Protein AF-A0A416E668-F1 (afdb_monomer_lite)

pLDDT: mean 85.15, std 9.74, range [50.28, 95.56]

Foldseek 3Di:
DQDDDDDPWDWDDPPPAIDTNNHHPVQVVCVSVQQDDPNDHDDPSPTDDDDDPDDDDDDDDDDDDPFCWDDDPVDIDRDPVRVCVVVVVVVVVVVVVVDDDD

Sequence (102 aa):
MLKISFTNAEVSDHGYGLEVNGKSLEDIISTALGTKLKGNGGYGSGLPSFNSNSCDVTVIINPHNSICEIETEDNVWHSVAEMEAEKSEQFQKKNAEADPEE

Structure (mmCIF, N/CA/C/O backbone):
data_AF-A0A416E668-F1
#
_entry.id   AF-A0A416E668-F1
#
loop_
_atom_site.group_PDB
_atom_site.id
_atom_site.type_symbol
_atom_site.label_atom_id
_atom_site.label_alt_id
_atom_site.label_comp_id
_atom_site.label_asym_id
_atom_site.label_entity_id
_atom_site.label_seq_id
_atom_site.pdbx_PDB_ins_code
_atom_site.Cartn_x
_atom_site.Cartn_y
_atom_site.Cartn_z
_atom_site.occupancy
_atom_site.B_iso_or_equiv
_atom_site.auth_seq_id
_atom_site.auth_comp_id
_atom_site.auth_asym_id
_atom_site.auth_atom_id
_atom_site.pdbx_PDB_model_num
ATOM 1 N N . MET A 1 1 ? -14.143 -7.223 4.612 1.00 74.62 1 MET A N 1
ATOM 2 C CA . MET A 1 1 ? -12.737 -7.566 4.313 1.00 74.62 1 MET A CA 1
ATOM 3 C C . MET A 1 1 ? -12.135 -6.410 3.538 1.00 74.62 1 MET A C 1
ATOM 5 O O . MET A 1 1 ? -12.636 -6.112 2.461 1.00 74.62 1 MET A O 1
ATOM 9 N N . LEU A 1 2 ? -11.135 -5.729 4.098 1.00 81.69 2 LEU A N 1
ATOM 10 C CA . LEU A 1 2 ? -10.358 -4.726 3.371 1.00 81.69 2 LEU A CA 1
ATOM 11 C C . LEU A 1 2 ? -9.185 -5.442 2.690 1.00 81.69 2 LEU A C 1
ATOM 13 O O . LEU A 1 2 ? -8.452 -6.162 3.359 1.00 81.69 2 LEU A O 1
ATOM 17 N N . LYS A 1 3 ? -9.018 -5.265 1.376 1.00 87.62 3 LYS A N 1
ATOM 18 C CA . LYS A 1 3 ? -7.865 -5.776 0.626 1.00 87.62 3 LYS A CA 1
ATOM 19 C C . LYS A 1 3 ? -7.169 -4.599 -0.042 1.00 87.62 3 LYS A C 1
ATOM 21 O O . LYS A 1 3 ? -7.762 -3.944 -0.893 1.00 87.62 3 LYS A O 1
ATOM 26 N N . ILE A 1 4 ? -5.923 -4.352 0.346 1.00 87.50 4 ILE A N 1
ATOM 27 C CA . ILE A 1 4 ? -5.041 -3.384 -0.304 1.00 87.50 4 ILE A CA 1
ATOM 28 C C . ILE A 1 4 ? -4.004 -4.202 -1.065 1.00 87.50 4 ILE A C 1
ATOM 30 O O . ILE A 1 4 ? -3.389 -5.109 -0.508 1.00 87.50 4 ILE A O 1
ATOM 34 N N . SER A 1 5 ? -3.861 -3.951 -2.359 1.00 88.94 5 SER A N 1
ATOM 35 C CA . SER A 1 5 ? -2.893 -4.650 -3.199 1.00 88.94 5 SER A CA 1
ATOM 36 C C . SER A 1 5 ? -2.210 -3.636 -4.089 1.00 88.94 5 SER A C 1
ATOM 38 O O . SER A 1 5 ? -2.872 -2.806 -4.709 1.00 88.94 5 SER A O 1
ATOM 40 N N . PHE A 1 6 ? -0.889 -3.716 -4.126 1.00 85.94 6 PHE A N 1
ATOM 41 C CA . PHE A 1 6 ? -0.058 -2.898 -4.984 1.00 85.94 6 PHE A CA 1
ATOM 42 C C . PHE A 1 6 ? 0.588 -3.808 -6.021 1.00 85.94 6 PHE A C 1
ATOM 44 O O . PHE A 1 6 ? 1.008 -4.919 -5.700 1.00 85.94 6 PHE A O 1
ATOM 51 N N . THR A 1 7 ? 0.658 -3.341 -7.258 1.00 86.81 7 THR A N 1
ATOM 52 C CA . THR A 1 7 ? 1.338 -4.035 -8.352 1.00 86.81 7 THR A CA 1
ATOM 53 C C . THR A 1 7 ? 2.403 -3.089 -8.874 1.00 86.81 7 THR A C 1
ATOM 55 O O . THR A 1 7 ? 2.096 -1.925 -9.121 1.00 86.81 7 THR A O 1
ATOM 58 N N . ASN A 1 8 ? 3.643 -3.575 -8.986 1.00 85.69 8 ASN A N 1
ATOM 59 C CA . ASN A 1 8 ? 4.810 -2.783 -9.395 1.00 85.69 8 ASN A CA 1
ATOM 60 C C . ASN A 1 8 ? 5.023 -1.512 -8.551 1.00 85.69 8 ASN A C 1
ATOM 62 O O . ASN A 1 8 ? 5.387 -0.469 -9.083 1.00 85.69 8 ASN A O 1
ATOM 66 N N . ALA A 1 9 ? 4.746 -1.576 -7.246 1.00 89.81 9 ALA A N 1
ATOM 67 C CA . ALA A 1 9 ? 5.013 -0.455 -6.355 1.00 89.81 9 ALA A CA 1
ATOM 68 C C . ALA A 1 9 ? 6.477 -0.417 -5.923 1.00 89.81 9 ALA A C 1
ATOM 70 O O . ALA A 1 9 ? 7.101 -1.454 -5.696 1.00 89.81 9 ALA A O 1
ATOM 71 N N . GLU A 1 10 ? 6.978 0.797 -5.742 1.00 91.50 10 GLU A N 1
ATOM 72 C CA . GLU A 1 10 ? 8.243 1.048 -5.073 1.00 91.50 10 GLU A CA 1
ATOM 73 C C . GLU A 1 10 ? 8.019 0.942 -3.568 1.00 91.50 10 GLU A C 1
ATOM 75 O O . GLU A 1 10 ? 7.122 1.586 -3.014 1.00 91.50 10 GLU A O 1
ATOM 80 N N . VAL A 1 11 ? 8.812 0.096 -2.916 1.00 92.06 11 VAL A N 1
ATOM 81 C CA . VAL A 1 11 ? 8.730 -0.136 -1.475 1.00 92.06 11 VAL A CA 1
ATOM 82 C C . VAL A 1 11 ? 10.101 0.093 -0.864 1.00 92.06 11 VAL A C 1
ATOM 84 O O . VAL A 1 11 ? 11.089 -0.489 -1.316 1.00 92.06 11 VAL A O 1
ATOM 87 N N . SER A 1 12 ? 10.155 0.915 0.176 1.00 93.44 12 SER A N 1
ATOM 88 C CA . SER A 1 12 ? 11.365 1.177 0.951 1.00 93.44 12 SER A CA 1
ATOM 89 C C . SER A 1 12 ? 11.076 1.096 2.449 1.00 93.44 12 SER A C 1
ATOM 91 O O . SER A 1 12 ? 9.959 1.332 2.910 1.00 93.44 12 SER A O 1
ATOM 93 N N . ASP A 1 13 ? 12.097 0.725 3.220 1.00 93.69 13 ASP A N 1
ATOM 94 C CA . ASP A 1 13 ? 12.099 0.826 4.678 1.00 93.69 13 ASP A CA 1
ATOM 95 C C . ASP A 1 13 ? 13.490 1.284 5.124 1.00 93.69 13 ASP A C 1
ATOM 97 O O . ASP A 1 13 ? 14.511 0.712 4.734 1.00 93.69 13 ASP A O 1
ATOM 101 N N . HIS A 1 14 ? 13.523 2.343 5.928 1.00 92.38 14 HIS A N 1
ATOM 102 C CA . HIS A 1 14 ? 14.744 2.945 6.464 1.00 92.38 14 HIS A CA 1
ATOM 103 C C . HIS A 1 14 ? 14.851 2.803 7.994 1.00 92.38 14 HIS A C 1
ATOM 105 O O . HIS A 1 14 ? 15.618 3.522 8.629 1.00 92.38 14 HIS A O 1
ATOM 111 N N . GLY A 1 15 ? 14.072 1.899 8.596 1.00 92.25 15 GLY A N 1
ATOM 112 C CA . GLY A 1 15 ? 13.961 1.704 10.044 1.00 92.25 15 GLY A CA 1
ATOM 113 C C . GLY A 1 15 ? 12.835 2.508 10.707 1.00 92.25 15 GLY A C 1
ATOM 114 O O . GLY A 1 15 ? 12.717 2.479 11.931 1.00 92.25 15 GLY A O 1
ATOM 115 N N . TYR A 1 16 ? 12.005 3.207 9.924 1.00 90.50 16 TYR A N 1
ATOM 116 C CA . TYR A 1 16 ? 10.881 4.033 10.400 1.00 90.50 16 TYR A CA 1
ATOM 117 C C . TYR A 1 16 ? 9.509 3.505 9.956 1.00 90.50 16 TYR A C 1
ATOM 119 O O . TYR A 1 16 ? 8.494 4.168 10.167 1.00 90.50 16 TYR A O 1
ATOM 127 N N . GLY A 1 17 ? 9.478 2.311 9.363 1.00 92.50 17 GLY A N 1
ATOM 128 C CA . GLY A 1 17 ? 8.283 1.707 8.794 1.00 92.50 17 GLY A CA 1
ATOM 129 C C . GLY A 1 17 ? 8.286 1.741 7.270 1.00 92.50 17 GLY A C 1
ATOM 130 O O . GLY A 1 17 ? 9.086 2.426 6.633 1.00 92.50 17 GLY A O 1
ATOM 131 N N . LEU A 1 18 ? 7.364 0.969 6.699 1.00 94.12 18 LEU A N 1
ATOM 132 C CA . LEU A 1 18 ? 7.262 0.771 5.260 1.00 94.12 18 LEU A CA 1
ATOM 133 C C . LEU A 1 18 ? 6.688 2.003 4.569 1.00 94.12 18 LEU A C 1
ATOM 135 O O . LEU A 1 18 ? 5.606 2.482 4.919 1.00 94.12 18 LEU A O 1
ATOM 139 N N . GLU A 1 19 ? 7.374 2.441 3.525 1.00 95.44 19 GLU A N 1
ATOM 140 C CA . GLU A 1 19 ? 6.883 3.402 2.554 1.00 95.44 19 GLU A CA 1
ATOM 141 C C . GLU A 1 19 ? 6.536 2.673 1.253 1.00 95.44 19 GLU A C 1
ATOM 143 O O . GLU A 1 19 ? 7.295 1.834 0.773 1.00 95.44 19 GLU A O 1
ATOM 148 N N . VAL A 1 20 ? 5.367 2.974 0.691 1.00 94.62 20 VAL A N 1
ATOM 149 C CA . VAL A 1 20 ? 4.888 2.441 -0.585 1.00 94.62 20 VAL A CA 1
ATOM 150 C C . VAL A 1 20 ? 4.566 3.619 -1.498 1.00 94.62 20 VAL A C 1
ATOM 152 O O . VAL A 1 20 ? 3.684 4.424 -1.185 1.00 94.62 20 VAL A O 1
ATOM 155 N N . ASN A 1 21 ? 5.271 3.730 -2.626 1.00 93.56 21 ASN A N 1
ATOM 156 C CA . ASN A 1 21 ? 5.149 4.828 -3.594 1.00 93.56 21 ASN A CA 1
ATOM 157 C C . ASN A 1 21 ? 5.210 6.228 -2.943 1.00 93.56 21 ASN A C 1
ATOM 159 O O . ASN A 1 21 ? 4.342 7.073 -3.189 1.00 93.56 21 ASN A O 1
ATOM 163 N N . GLY A 1 22 ? 6.189 6.478 -2.070 1.00 93.25 22 GLY A N 1
ATOM 164 C CA . GLY A 1 22 ? 6.349 7.795 -1.443 1.00 93.25 22 GLY A CA 1
ATOM 165 C C . GLY A 1 22 ? 5.443 8.060 -0.236 1.00 93.25 22 GLY A C 1
ATOM 166 O O . GLY A 1 22 ? 5.374 9.195 0.237 1.00 93.25 22 GLY A O 1
ATOM 167 N N . LYS A 1 23 ? 4.661 7.072 0.230 1.00 93.50 23 LYS A N 1
ATOM 168 C CA . LYS A 1 23 ? 3.719 7.234 1.352 1.00 93.50 23 LYS A CA 1
ATOM 169 C C . LYS A 1 23 ? 3.837 6.118 2.379 1.00 93.50 23 LYS A C 1
ATOM 171 O O . LYS A 1 23 ? 3.909 4.950 2.017 1.00 93.50 23 LYS A O 1
ATOM 176 N N . SER A 1 24 ? 3.752 6.473 3.660 1.00 94.69 24 SER A N 1
ATOM 177 C CA . SER A 1 24 ? 3.718 5.494 4.754 1.00 94.69 24 SER A CA 1
ATOM 178 C C . SER A 1 24 ? 2.574 4.488 4.574 1.00 94.69 24 SER A C 1
ATOM 180 O O . SER A 1 24 ? 1.422 4.867 4.336 1.00 94.69 24 SER A O 1
ATOM 182 N N . LEU A 1 25 ? 2.881 3.199 4.734 1.00 93.88 25 LEU A N 1
ATOM 183 C CA . LEU A 1 25 ? 1.901 2.116 4.703 1.00 93.88 25 LEU A CA 1
ATOM 184 C C . LEU A 1 25 ? 0.821 2.301 5.779 1.00 93.88 25 LEU A C 1
ATOM 186 O O . LEU A 1 25 ? -0.347 2.005 5.527 1.00 93.88 25 LEU A O 1
ATOM 190 N N . GLU A 1 26 ? 1.183 2.843 6.945 1.00 93.25 26 GLU A N 1
ATOM 191 C CA . GLU A 1 26 ? 0.241 3.175 8.022 1.00 93.25 26 GLU A CA 1
ATOM 192 C C . GLU A 1 26 ? -0.816 4.177 7.548 1.00 93.25 26 GLU A C 1
ATOM 194 O O . GLU A 1 26 ? -2.014 3.988 7.779 1.00 93.25 26 GLU A O 1
ATOM 199 N N . ASP A 1 27 ? -0.387 5.218 6.836 1.00 94.06 27 ASP A N 1
ATOM 200 C CA . ASP A 1 27 ? -1.279 6.241 6.297 1.00 94.06 27 ASP A CA 1
ATOM 201 C C . ASP A 1 27 ? -2.207 5.669 5.231 1.00 94.06 27 ASP A C 1
ATOM 20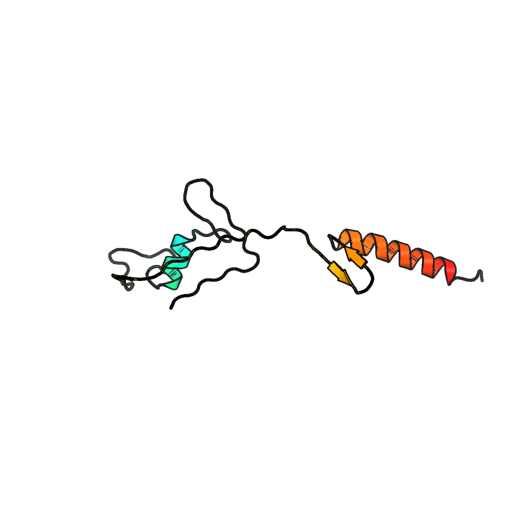3 O O . ASP A 1 27 ? -3.390 6.022 5.187 1.00 94.06 27 ASP A O 1
ATOM 207 N N . ILE A 1 28 ? -1.697 4.766 4.390 1.00 94.06 28 ILE A N 1
ATOM 208 C CA . ILE A 1 28 ? -2.499 4.098 3.364 1.00 94.06 28 ILE A CA 1
ATOM 209 C C . ILE A 1 28 ? -3.556 3.198 4.012 1.00 94.06 28 ILE A C 1
ATOM 211 O O . ILE A 1 28 ? -4.731 3.291 3.653 1.00 94.06 28 ILE A O 1
ATOM 215 N N . ILE A 1 29 ? -3.173 2.383 4.999 1.00 93.69 29 ILE A N 1
ATOM 216 C CA . ILE A 1 29 ? -4.099 1.521 5.745 1.00 93.69 29 ILE A CA 1
ATOM 217 C C . ILE A 1 29 ? -5.144 2.365 6.477 1.00 93.69 29 ILE A C 1
ATOM 219 O O . ILE A 1 29 ? -6.338 2.098 6.355 1.00 93.69 29 ILE A O 1
ATOM 223 N N . SER A 1 30 ? -4.724 3.413 7.185 1.00 94.12 30 SER A N 1
ATOM 224 C CA . SER A 1 30 ? -5.632 4.297 7.926 1.00 94.12 30 SER A CA 1
ATOM 225 C C . SER A 1 30 ? -6.615 5.008 6.996 1.00 94.12 30 SER A C 1
ATOM 227 O O . SER A 1 30 ? -7.803 5.119 7.297 1.00 94.12 30 SER A O 1
ATOM 229 N N . THR A 1 31 ? -6.149 5.434 5.820 1.00 93.75 31 THR A N 1
ATOM 230 C CA . THR A 1 31 ? -7.020 6.023 4.796 1.00 93.75 31 THR A CA 1
ATOM 231 C C . THR A 1 31 ? -8.020 5.002 4.263 1.00 93.75 31 THR A C 1
ATOM 233 O O . THR A 1 31 ? -9.205 5.303 4.139 1.00 93.75 31 THR A O 1
ATOM 236 N N . ALA A 1 32 ? -7.575 3.774 4.001 1.00 92.94 32 ALA A N 1
ATOM 237 C CA . ALA A 1 32 ? -8.427 2.703 3.501 1.00 92.94 32 ALA A CA 1
ATOM 238 C C . ALA A 1 32 ? -9.463 2.217 4.535 1.00 92.94 32 ALA A C 1
ATOM 240 O O . ALA A 1 32 ? -10.566 1.821 4.163 1.00 92.94 32 ALA A O 1
ATOM 241 N N . LEU A 1 33 ? -9.139 2.288 5.830 1.00 92.88 33 LEU A N 1
ATOM 242 C CA . LEU A 1 33 ? -10.069 2.037 6.936 1.00 92.88 33 LEU A CA 1
ATOM 243 C C . LEU A 1 33 ? -10.991 3.234 7.233 1.00 92.88 33 LEU A C 1
ATOM 245 O O . LEU A 1 33 ? -11.906 3.109 8.045 1.00 92.88 33 LEU A O 1
ATOM 249 N N . GLY A 1 34 ? -10.760 4.389 6.603 1.00 92.88 34 GLY A N 1
ATOM 250 C CA . GLY A 1 34 ? -11.512 5.622 6.845 1.00 92.88 34 GLY A CA 1
ATOM 251 C C . GLY A 1 34 ? -11.173 6.323 8.164 1.00 92.88 34 GLY A C 1
ATOM 252 O O . GLY A 1 34 ? -11.867 7.261 8.544 1.00 92.88 34 GLY A O 1
ATOM 253 N N . THR A 1 35 ? -10.114 5.898 8.857 1.00 93.94 35 THR A N 1
ATOM 254 C CA . THR A 1 35 ? -9.668 6.467 10.140 1.00 93.94 35 THR A CA 1
ATOM 255 C C . THR A 1 35 ? -8.732 7.670 9.960 1.00 93.94 35 THR A C 1
ATOM 257 O O . THR A 1 35 ? -8.459 8.397 10.919 1.00 93.94 35 THR A O 1
ATOM 260 N N . LYS A 1 36 ? -8.253 7.907 8.728 1.00 95.56 36 LYS A N 1
ATOM 261 C CA . LYS A 1 36 ? -7.457 9.075 8.322 1.00 95.56 36 LYS A CA 1
ATOM 262 C C . LYS A 1 36 ? -7.929 9.602 6.963 1.00 95.56 36 LYS A C 1
ATOM 264 O O . LYS A 1 36 ? -8.257 8.828 6.073 1.00 95.56 36 LYS A O 1
ATOM 269 N N . LEU A 1 37 ? -7.958 10.919 6.769 1.00 92.50 37 LEU A N 1
ATOM 270 C CA . LEU A 1 37 ? -8.305 11.546 5.491 1.00 92.50 37 LEU A CA 1
ATOM 271 C C . LEU A 1 37 ? -7.551 12.868 5.318 1.00 92.50 37 LEU A C 1
ATOM 273 O O . LEU A 1 37 ? -7.583 13.720 6.200 1.00 92.50 37 LEU A O 1
ATOM 277 N N . LYS A 1 38 ? -6.890 13.065 4.166 1.00 88.12 38 LYS A N 1
ATOM 278 C CA . LYS A 1 38 ? -6.105 14.284 3.855 1.00 88.12 38 LYS A CA 1
ATOM 279 C C . LYS A 1 38 ? -5.094 14.659 4.956 1.00 88.12 38 LYS A C 1
ATOM 281 O O . LYS A 1 38 ? -4.928 15.828 5.281 1.00 88.12 38 LYS A O 1
ATOM 286 N N . GLY A 1 39 ? -4.454 13.659 5.562 1.00 85.69 39 GLY A N 1
ATOM 287 C CA . GLY A 1 39 ? -3.508 13.860 6.664 1.00 85.69 39 GLY A CA 1
ATOM 288 C C . GLY A 1 39 ? -4.153 14.069 8.040 1.00 85.69 39 GLY A C 1
ATOM 289 O O . GLY A 1 39 ? -3.445 14.000 9.037 1.00 85.69 39 GLY A O 1
ATOM 290 N N . ASN A 1 40 ? -5.476 14.251 8.119 1.00 87.62 40 ASN A N 1
ATOM 291 C CA . ASN A 1 40 ? -6.206 14.386 9.377 1.00 87.62 40 ASN A CA 1
ATOM 292 C C . ASN A 1 40 ? -6.666 13.016 9.894 1.00 87.62 40 ASN A C 1
ATOM 294 O O . ASN A 1 40 ? -7.276 12.255 9.147 1.00 87.62 40 ASN A O 1
ATOM 298 N N . GLY A 1 41 ? -6.406 12.709 11.161 1.00 88.56 41 GLY A N 1
ATOM 299 C CA . GLY A 1 41 ? -6.787 11.456 11.814 1.00 88.56 41 GLY A CA 1
ATOM 300 C C . GLY A 1 41 ? -6.620 11.553 13.330 1.00 88.56 41 GLY A C 1
ATOM 301 O O . GLY A 1 41 ? -6.181 12.579 13.846 1.00 88.56 41 GLY A O 1
ATOM 302 N N . GLY A 1 42 ? -6.975 10.491 14.052 1.00 77.75 42 GLY A N 1
ATOM 303 C CA . GLY A 1 42 ? -6.840 10.448 15.511 1.00 77.75 42 GLY A CA 1
ATOM 304 C C . GLY A 1 42 ? -7.958 11.174 16.269 1.00 77.75 42 GLY A C 1
ATOM 305 O O . GLY A 1 42 ? -9.056 11.400 15.748 1.00 77.75 42 GLY A O 1
ATOM 306 N N . TYR A 1 43 ? -7.698 11.482 17.541 1.00 76.56 43 TYR A N 1
ATOM 307 C CA . TYR A 1 43 ? -8.706 12.000 18.467 1.00 76.56 43 TYR A CA 1
ATOM 308 C C . TYR A 1 43 ? -9.251 13.358 18.002 1.00 76.56 43 TYR A C 1
ATOM 310 O O . TYR A 1 43 ? -8.489 14.260 17.671 1.00 76.56 43 TYR A O 1
ATOM 318 N N . GLY A 1 44 ? -10.577 13.511 17.974 1.00 80.44 44 GLY A N 1
ATOM 319 C CA . GLY A 1 44 ? -11.224 14.763 17.562 1.00 80.44 44 GLY A CA 1
ATOM 320 C C . GLY A 1 44 ? -11.286 15.008 16.048 1.00 80.44 44 GLY A C 1
ATOM 321 O O . GLY A 1 44 ? -11.824 16.029 15.633 1.00 80.44 44 GLY A O 1
ATOM 322 N N . SER A 1 45 ? -10.813 14.075 15.214 1.00 87.62 45 SER A N 1
ATOM 323 C CA . SER A 1 45 ? -10.905 14.186 13.747 1.00 87.62 45 SER A CA 1
ATOM 324 C C . SER A 1 45 ? -12.335 14.069 13.197 1.00 87.62 45 SER A C 1
ATOM 326 O O . SER A 1 45 ? -12.577 14.422 12.045 1.00 87.62 45 SER A O 1
ATOM 328 N N . GLY A 1 46 ? -13.278 13.557 13.998 1.00 90.12 46 GLY A N 1
ATOM 329 C CA . GLY A 1 46 ? -14.640 13.235 13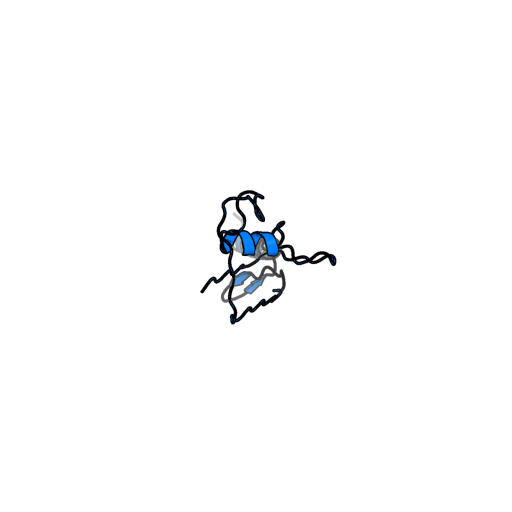.556 1.00 90.12 46 GLY A CA 1
ATOM 330 C C . GLY A 1 46 ? -14.720 12.009 12.638 1.00 90.12 46 GLY A C 1
ATOM 331 O O . GLY A 1 46 ? -15.798 11.697 12.137 1.00 90.12 46 GLY A O 1
ATOM 332 N N . LEU A 1 47 ? -13.597 11.319 12.417 1.00 93.38 47 LEU A N 1
ATOM 333 C CA . LEU A 1 47 ? -13.524 10.093 11.631 1.00 93.38 47 LEU A CA 1
ATOM 334 C C . LEU A 1 47 ? -13.870 8.868 12.494 1.00 93.38 47 LEU A C 1
ATOM 336 O O . LEU A 1 47 ? -13.645 8.889 13.710 1.00 93.38 47 LEU A O 1
ATOM 340 N N . PRO A 1 48 ? -14.423 7.799 11.892 1.00 90.94 48 PRO A N 1
ATOM 341 C CA . PRO A 1 48 ? -14.679 6.556 12.607 1.00 90.94 48 PRO A CA 1
ATOM 342 C C . PRO A 1 48 ? -13.374 5.940 13.124 1.00 90.94 48 PRO A C 1
ATOM 344 O O . PRO A 1 48 ? -12.295 6.164 12.576 1.00 90.94 48 PRO A O 1
ATOM 347 N N . SER A 1 49 ? -13.485 5.116 14.165 1.00 91.19 49 SER A N 1
ATOM 348 C CA . SER A 1 49 ? -12.409 4.229 14.597 1.00 91.19 49 SER A CA 1
ATOM 349 C C . SER A 1 49 ? -12.642 2.821 14.055 1.00 91.19 49 SER A C 1
ATOM 351 O O . SER A 1 49 ? -13.777 2.362 13.923 1.00 91.19 49 SER A O 1
ATOM 353 N N . PHE A 1 50 ? -11.552 2.124 13.750 1.00 91.12 50 PHE A N 1
ATOM 354 C CA . PHE A 1 50 ? -11.581 0.702 13.439 1.00 91.12 50 PHE A CA 1
ATOM 355 C C . PHE A 1 50 ? -11.037 -0.081 14.635 1.00 91.12 50 PHE A C 1
ATOM 357 O O . PHE A 1 50 ? -9.970 0.241 15.155 1.00 91.12 50 PHE A O 1
ATOM 364 N N . ASN A 1 51 ? -11.768 -1.102 15.075 1.00 92.50 51 ASN A N 1
ATOM 365 C CA . ASN A 1 51 ? -11.344 -2.028 16.119 1.00 92.50 51 ASN A CA 1
ATOM 366 C C . ASN A 1 51 ? -11.928 -3.410 15.804 1.00 92.50 51 ASN A C 1
ATOM 368 O O . ASN A 1 51 ? -13.108 -3.521 15.471 1.00 92.50 51 ASN A O 1
ATOM 372 N N . SER A 1 52 ? -11.107 -4.450 15.917 1.00 91.50 52 SER A N 1
ATOM 373 C CA . SER A 1 52 ? -11.564 -5.833 15.947 1.00 91.50 52 SER A CA 1
ATOM 374 C C . SER A 1 52 ? -10.868 -6.565 17.088 1.00 91.50 52 SER A C 1
ATOM 376 O O . SER A 1 52 ? -9.661 -6.424 17.277 1.00 91.50 52 SER A O 1
ATOM 378 N N . ASN A 1 53 ? -11.620 -7.383 17.822 1.00 93.62 53 ASN A N 1
ATOM 379 C CA . ASN A 1 53 ? -11.076 -8.260 18.860 1.00 93.62 53 ASN A CA 1
ATOM 380 C C . ASN A 1 53 ? -10.397 -9.516 18.282 1.00 93.62 53 ASN A C 1
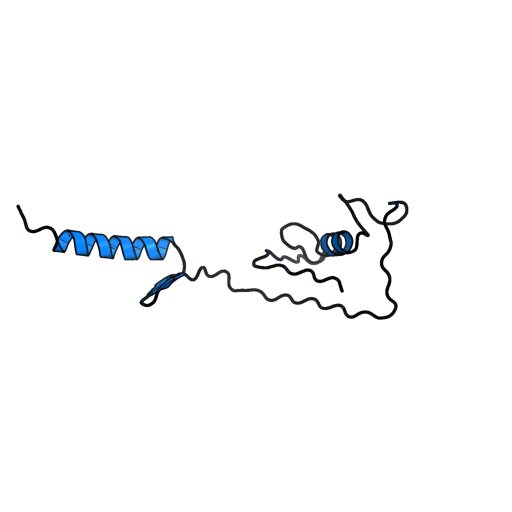ATOM 382 O O . ASN A 1 53 ? -9.657 -10.194 18.990 1.00 93.62 53 ASN A O 1
ATOM 386 N N . SER A 1 54 ? -10.668 -9.837 17.016 1.00 94.06 54 SER A N 1
ATOM 387 C CA . SER A 1 54 ? -10.094 -10.963 16.287 1.00 94.06 54 SER A CA 1
ATOM 388 C C . SER A 1 54 ? -10.143 -10.651 14.792 1.00 94.06 54 SER A C 1
ATOM 390 O O . SER A 1 54 ? -11.216 -10.518 14.202 1.00 94.06 54 SER A O 1
ATOM 392 N N . CYS A 1 55 ? -8.982 -10.440 14.177 1.00 91.38 55 CYS A N 1
ATOM 393 C CA . CYS A 1 55 ? -8.871 -10.258 12.734 1.00 91.38 55 CYS A CA 1
ATOM 394 C C . CYS A 1 55 ? -7.525 -10.769 12.237 1.00 91.38 55 CYS A C 1
ATOM 396 O O . CYS A 1 55 ? -6.510 -10.622 12.920 1.00 91.38 55 CYS A O 1
ATOM 398 N N . ASP A 1 56 ? -7.532 -11.331 11.036 1.00 92.88 56 ASP A N 1
ATOM 399 C CA . ASP A 1 56 ? -6.311 -11.698 10.338 1.00 92.88 56 ASP A CA 1
ATOM 400 C C . ASP A 1 56 ? -5.714 -10.459 9.666 1.00 92.88 56 ASP A C 1
ATOM 402 O O . ASP A 1 56 ? -6.411 -9.698 8.988 1.00 92.88 56 ASP A O 1
ATOM 406 N N . VAL A 1 57 ? -4.406 -10.271 9.837 1.00 89.06 57 VAL A N 1
ATOM 407 C CA . VAL A 1 57 ? -3.623 -9.248 9.139 1.00 89.06 57 VAL A CA 1
ATOM 408 C C . VAL A 1 57 ? -2.488 -9.957 8.416 1.00 89.06 57 VAL A C 1
ATOM 410 O O . VAL A 1 57 ? -1.677 -10.644 9.031 1.00 89.06 57 VAL A O 1
ATOM 413 N N . THR A 1 58 ? -2.429 -9.805 7.097 1.00 89.12 58 THR A N 1
ATOM 414 C CA . THR A 1 58 ? -1.384 -10.402 6.263 1.00 89.12 58 THR A CA 1
ATOM 415 C C . THR A 1 58 ? -0.694 -9.303 5.473 1.00 89.12 58 THR A C 1
ATOM 417 O O . THR A 1 58 ? -1.347 -8.543 4.760 1.00 89.12 58 THR A O 1
ATOM 420 N N . VAL A 1 59 ? 0.631 -9.235 5.589 1.00 85.50 59 VAL A N 1
ATOM 421 C CA . VAL A 1 59 ? 1.489 -8.351 4.798 1.00 85.50 59 VAL A CA 1
ATOM 422 C C . VAL A 1 59 ? 2.425 -9.239 3.992 1.00 85.50 59 VAL A C 1
ATOM 424 O O . VAL A 1 59 ? 3.132 -10.067 4.561 1.00 85.50 59 VAL A O 1
ATOM 427 N N . ILE A 1 60 ? 2.403 -9.095 2.669 1.00 87.19 60 ILE A N 1
ATOM 428 C CA . ILE A 1 60 ? 3.270 -9.843 1.756 1.00 87.19 60 ILE A CA 1
ATOM 429 C C . ILE A 1 60 ? 4.103 -8.823 0.992 1.00 87.19 60 ILE A C 1
ATOM 431 O O . ILE A 1 60 ? 3.555 -8.015 0.245 1.00 87.19 60 ILE A O 1
ATOM 435 N N . ILE A 1 61 ? 5.420 -8.873 1.181 1.00 86.06 61 ILE A N 1
ATOM 436 C CA . ILE A 1 61 ? 6.389 -8.107 0.397 1.00 86.06 61 ILE A CA 1
ATOM 437 C C . ILE A 1 61 ? 7.064 -9.107 -0.531 1.0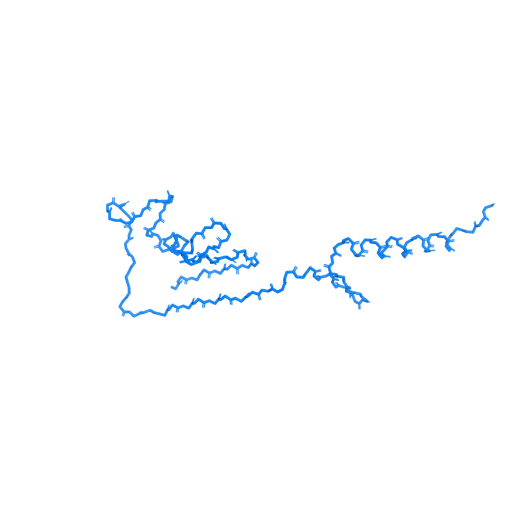0 86.06 61 ILE A C 1
ATOM 439 O O . ILE A 1 61 ? 7.867 -9.925 -0.090 1.00 86.06 61 ILE A O 1
ATOM 443 N N . ASN A 1 62 ? 6.686 -9.070 -1.805 1.00 87.69 62 ASN A N 1
ATOM 444 C CA . ASN A 1 62 ? 7.248 -9.934 -2.832 1.00 87.69 62 ASN A CA 1
ATOM 445 C C . ASN A 1 62 ? 7.992 -9.061 -3.850 1.00 87.69 62 ASN A C 1
ATOM 447 O O . ASN A 1 62 ? 7.359 -8.576 -4.791 1.00 87.69 62 ASN A O 1
ATOM 451 N N . PRO A 1 63 ? 9.288 -8.770 -3.637 1.00 82.50 63 PRO A N 1
ATOM 452 C CA . PRO A 1 63 ? 10.054 -7.987 -4.591 1.00 82.50 63 PRO A CA 1
ATOM 453 C C . PRO A 1 63 ? 10.154 -8.760 -5.907 1.00 82.50 63 PRO A C 1
ATOM 455 O O . PRO A 1 63 ? 10.505 -9.939 -5.929 1.00 82.50 63 PRO A O 1
ATOM 458 N N . HIS A 1 64 ? 9.842 -8.087 -7.006 1.00 80.25 64 HIS A N 1
ATOM 459 C CA . HIS A 1 64 ? 10.083 -8.603 -8.345 1.00 80.25 64 HIS A CA 1
ATOM 460 C C . HIS A 1 64 ? 11.414 -8.045 -8.847 1.00 80.25 64 HIS A C 1
ATOM 462 O O . HIS A 1 64 ? 11.750 -6.896 -8.557 1.00 80.25 64 HIS A O 1
ATOM 468 N N . ASN A 1 65 ? 12.170 -8.843 -9.605 1.00 73.94 65 ASN A N 1
ATOM 469 C CA . ASN A 1 65 ? 13.317 -8.314 -10.333 1.00 73.94 65 ASN A CA 1
ATOM 470 C C . ASN A 1 65 ? 12.819 -7.218 -11.283 1.00 73.94 65 ASN A C 1
ATOM 472 O O . ASN A 1 65 ? 11.915 -7.459 -12.076 1.00 73.94 65 ASN A O 1
ATOM 476 N N . SER A 1 66 ? 13.429 -6.036 -11.231 1.00 65.12 66 SER A N 1
ATOM 477 C CA . SER A 1 66 ? 13.096 -4.879 -12.078 1.00 65.12 66 SER A CA 1
ATOM 478 C C . SER A 1 66 ? 13.510 -5.055 -13.547 1.00 65.12 66 SER A C 1
ATOM 480 O O . SER A 1 66 ? 13.664 -4.073 -14.270 1.00 65.12 66 SER A O 1
ATOM 482 N N . ILE A 1 67 ? 13.776 -6.289 -13.973 1.00 63.97 67 ILE A N 1
ATOM 483 C CA . ILE A 1 67 ? 14.265 -6.600 -15.310 1.00 63.97 67 ILE A CA 1
ATOM 484 C C . ILE A 1 67 ? 13.094 -6.401 -16.276 1.00 63.97 67 ILE A C 1
ATOM 486 O O . ILE A 1 67 ? 12.030 -6.996 -16.111 1.00 63.97 67 ILE A O 1
ATOM 490 N N . CYS A 1 68 ? 13.274 -5.512 -17.252 1.00 67.38 68 CYS A N 1
ATOM 491 C CA . CYS A 1 68 ? 12.287 -5.248 -18.291 1.00 67.38 68 CYS A CA 1
ATOM 492 C C . CYS A 1 68 ? 12.387 -6.348 -19.345 1.00 67.38 68 CYS A C 1
ATOM 494 O O . CYS A 1 68 ? 13.165 -6.220 -20.275 1.00 67.38 68 CYS A O 1
ATOM 496 N N . GLU A 1 69 ? 11.633 -7.430 -19.195 1.00 74.56 69 GLU A N 1
ATOM 497 C CA . GLU A 1 69 ? 11.634 -8.509 -20.182 1.00 74.56 69 GLU A CA 1
ATOM 498 C C . GLU A 1 69 ? 10.625 -8.217 -21.305 1.00 74.56 69 GLU A C 1
ATOM 500 O O . GLU A 1 69 ? 9.438 -7.997 -21.052 1.00 74.56 69 GLU A O 1
ATOM 505 N N . ILE A 1 70 ? 11.107 -8.172 -22.547 1.00 79.81 70 ILE A N 1
ATOM 506 C CA . ILE A 1 70 ? 10.312 -8.048 -23.771 1.00 79.81 70 ILE A CA 1
ATOM 507 C C . ILE A 1 70 ? 10.497 -9.352 -24.543 1.00 79.81 70 ILE A C 1
ATOM 509 O O . ILE A 1 70 ? 11.568 -9.595 -25.090 1.00 79.81 70 ILE A O 1
ATOM 513 N N . GLU A 1 71 ? 9.464 -10.186 -24.587 1.00 82.88 71 GLU A N 1
ATOM 514 C CA . GLU A 1 71 ? 9.495 -11.491 -25.253 1.00 82.88 71 GLU A CA 1
ATOM 515 C C . GLU A 1 71 ? 8.630 -11.487 -26.526 1.00 82.88 71 GLU A C 1
ATOM 517 O O . GLU A 1 71 ? 7.522 -10.947 -26.564 1.00 82.88 71 GLU A O 1
ATOM 522 N N . THR A 1 72 ? 9.152 -12.105 -27.581 1.00 82.06 72 THR A N 1
ATOM 523 C CA . THR A 1 72 ? 8.451 -12.489 -28.817 1.00 82.06 72 THR A CA 1
ATOM 524 C C . THR A 1 72 ? 8.670 -13.984 -29.047 1.00 82.06 72 THR A C 1
ATOM 526 O O . THR A 1 72 ? 9.535 -14.564 -28.401 1.00 82.06 72 THR A O 1
ATOM 529 N N . GLU A 1 73 ? 7.949 -14.612 -29.985 1.00 85.50 73 GLU A N 1
ATOM 530 C CA . GLU A 1 73 ? 8.088 -16.061 -30.254 1.00 85.50 73 GLU A CA 1
ATOM 531 C C . GLU A 1 73 ? 9.540 -16.515 -30.494 1.00 85.50 73 GLU A C 1
ATOM 533 O O . GLU A 1 73 ? 9.888 -17.648 -30.168 1.00 85.50 73 GLU A O 1
ATOM 538 N N . ASP A 1 74 ? 10.391 -15.624 -31.012 1.00 85.50 74 ASP A N 1
ATOM 539 C CA . ASP A 1 74 ? 11.761 -15.946 -31.408 1.00 85.50 74 ASP A CA 1
ATOM 540 C C . ASP A 1 74 ? 12.851 -15.303 -30.528 1.00 85.50 74 ASP A C 1
ATOM 542 O O . ASP A 1 74 ? 14.016 -15.668 -30.666 1.00 85.50 74 ASP A O 1
ATOM 546 N N . ASN A 1 75 ? 12.533 -14.311 -29.680 1.00 87.56 75 ASN A N 1
ATOM 547 C CA . ASN A 1 75 ? 13.553 -13.493 -28.995 1.00 87.56 75 ASN A CA 1
ATOM 548 C C . ASN A 1 75 ? 13.085 -12.930 -27.645 1.00 87.56 75 ASN A C 1
ATOM 550 O O . ASN A 1 75 ? 11.906 -12.618 -27.479 1.00 87.56 75 ASN A O 1
ATOM 554 N N . VAL A 1 76 ? 14.046 -12.695 -26.743 1.00 87.94 76 VAL A N 1
ATOM 555 C CA . VAL A 1 76 ? 13.867 -12.049 -25.432 1.00 87.94 76 VAL A CA 1
ATOM 556 C C . VAL A 1 76 ? 14.864 -10.893 -25.295 1.00 87.94 76 VAL A C 1
ATOM 558 O O . VAL A 1 76 ? 16.058 -11.097 -25.504 1.00 87.94 76 VAL A O 1
ATOM 561 N N . TRP A 1 77 ? 14.392 -9.707 -24.903 1.00 87.31 77 TRP A N 1
ATOM 562 C CA . TRP A 1 77 ? 15.217 -8.525 -24.611 1.00 87.31 77 TRP A CA 1
ATOM 563 C C . TRP A 1 77 ? 14.991 -8.031 -23.184 1.00 87.31 77 TRP A C 1
ATOM 565 O O . TRP A 1 77 ? 13.895 -8.173 -22.651 1.00 87.31 77 TRP A O 1
ATOM 575 N N . HIS A 1 78 ? 15.999 -7.398 -22.581 1.00 85.12 78 HIS A N 1
ATOM 576 C CA . HIS A 1 78 ? 15.944 -6.905 -21.198 1.00 85.12 78 HIS A CA 1
ATOM 577 C C . HIS A 1 78 ? 15.779 -5.375 -21.108 1.00 85.12 78 HIS A C 1
ATOM 579 O O . HIS A 1 78 ? 15.801 -4.784 -20.021 1.00 85.12 78 HIS A O 1
ATOM 585 N N . SER A 1 79 ? 15.641 -4.716 -22.263 1.00 83.50 79 SER A N 1
ATOM 586 C CA . SER A 1 79 ? 15.271 -3.309 -22.402 1.00 83.50 79 SER A CA 1
ATOM 587 C C . SER A 1 79 ? 14.780 -3.000 -23.822 1.00 83.50 79 SER A C 1
ATOM 589 O O . SER A 1 79 ? 15.133 -3.686 -24.781 1.00 83.50 79 SER A O 1
ATOM 591 N N . VAL A 1 80 ? 14.027 -1.906 -23.982 1.00 83.75 80 VAL A N 1
ATOM 592 C CA . VAL A 1 80 ? 13.633 -1.401 -25.313 1.00 83.75 80 VAL A CA 1
ATOM 593 C C . VAL A 1 80 ? 14.859 -1.016 -26.147 1.00 83.75 80 VAL A C 1
ATOM 595 O O . VAL A 1 80 ? 14.894 -1.307 -27.334 1.00 83.75 80 VAL A O 1
ATOM 598 N N . ALA A 1 81 ? 15.884 -0.420 -25.529 1.00 86.00 81 ALA A N 1
ATOM 599 C CA . ALA A 1 81 ? 17.096 0.004 -26.232 1.00 86.00 81 ALA A CA 1
ATOM 600 C C . ALA A 1 81 ? 17.872 -1.181 -26.835 1.00 86.00 81 ALA A C 1
ATOM 602 O O . ALA A 1 81 ? 18.375 -1.085 -27.952 1.00 86.00 81 ALA A O 1
ATOM 603 N N . GLU A 1 82 ? 17.945 -2.301 -26.110 1.00 87.12 82 GLU A N 1
ATOM 604 C CA . GLU A 1 82 ? 18.536 -3.551 -26.600 1.00 87.12 82 GLU A CA 1
ATOM 605 C C . GLU A 1 82 ? 17.760 -4.093 -27.810 1.00 87.12 82 GLU A C 1
ATOM 607 O O . GLU A 1 82 ? 18.360 -4.376 -28.847 1.00 87.12 82 GLU A O 1
ATOM 612 N N . MET A 1 83 ? 16.425 -4.143 -27.716 1.00 88.19 83 MET A N 1
ATOM 613 C CA . MET A 1 83 ? 15.559 -4.563 -28.822 1.00 88.19 83 MET A CA 1
ATOM 614 C C . MET A 1 83 ? 15.714 -3.653 -30.049 1.00 88.19 83 MET A C 1
ATOM 616 O O . MET A 1 83 ? 15.825 -4.138 -31.173 1.00 88.19 83 MET A O 1
ATOM 620 N N . GLU A 1 84 ? 15.719 -2.332 -29.857 1.00 88.06 84 GLU A N 1
ATOM 621 C CA . GLU A 1 84 ? 15.857 -1.360 -30.945 1.00 88.06 84 GLU A CA 1
ATOM 622 C C . GLU A 1 84 ? 17.212 -1.474 -31.649 1.00 88.06 84 GLU A C 1
ATOM 624 O O . GLU A 1 84 ? 17.255 -1.410 -32.880 1.00 88.06 84 GLU A O 1
ATOM 629 N N . ALA A 1 85 ? 18.301 -1.682 -30.903 1.00 89.12 85 ALA A N 1
ATOM 630 C CA . ALA A 1 85 ? 19.630 -1.875 -31.475 1.00 89.12 85 ALA A CA 1
ATOM 631 C C . ALA A 1 85 ? 19.672 -3.119 -32.375 1.00 89.12 85 ALA A C 1
ATOM 633 O O . ALA A 1 85 ? 20.030 -3.016 -33.549 1.00 89.12 85 ALA A O 1
ATOM 634 N N . GLU A 1 86 ? 19.218 -4.266 -31.865 1.00 86.81 86 GLU A N 1
ATOM 635 C CA . GLU A 1 86 ? 19.220 -5.519 -32.621 1.00 86.81 86 GLU A CA 1
ATOM 636 C C . GLU A 1 86 ? 18.300 -5.447 -33.850 1.00 86.81 86 GLU A C 1
ATOM 638 O O . GLU A 1 86 ? 18.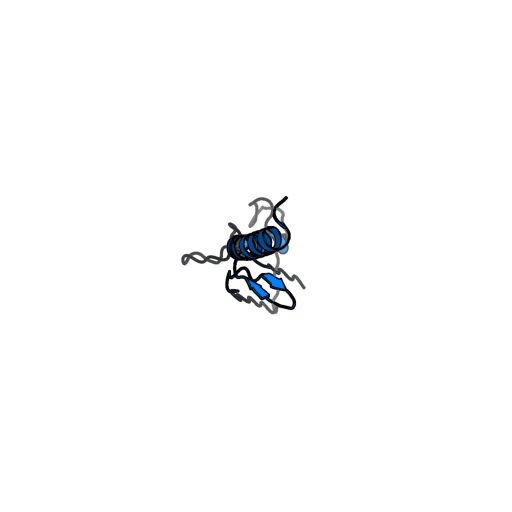690 -5.822 -34.960 1.00 86.81 86 GLU A O 1
ATOM 643 N N . LYS A 1 87 ? 17.075 -4.927 -33.690 1.00 86.38 87 LYS A N 1
ATOM 644 C CA . LYS A 1 87 ? 16.134 -4.780 -34.808 1.00 86.38 87 LYS A CA 1
ATOM 645 C C . LYS A 1 87 ? 16.670 -3.815 -35.862 1.00 86.38 87 LYS A C 1
ATOM 647 O O . LYS A 1 87 ? 16.552 -4.112 -37.048 1.00 86.38 87 LYS A O 1
ATOM 652 N N . SER A 1 88 ? 17.292 -2.706 -35.462 1.00 83.94 88 SER A N 1
ATOM 653 C CA . SER A 1 88 ? 17.926 -1.760 -36.387 1.00 83.94 88 SER A CA 1
ATOM 654 C C . SER A 1 88 ? 19.021 -2.432 -37.220 1.00 83.94 88 SER A C 1
ATOM 656 O O . SER A 1 88 ? 19.022 -2.297 -38.443 1.00 83.94 88 SER A O 1
ATOM 658 N N . GLU A 1 89 ? 19.891 -3.239 -36.604 1.00 82.06 89 GLU A N 1
ATOM 659 C CA . GLU A 1 89 ? 20.906 -4.012 -37.331 1.00 82.06 89 GLU A CA 1
ATOM 660 C C . GLU A 1 89 ? 20.288 -5.032 -38.300 1.00 82.06 89 GLU A C 1
ATOM 662 O O . GLU A 1 89 ? 20.748 -5.168 -39.437 1.00 82.06 89 GLU A O 1
ATOM 667 N N . GLN A 1 90 ? 19.225 -5.733 -37.888 1.00 79.75 90 GLN A N 1
ATOM 668 C CA . GLN A 1 90 ? 18.504 -6.658 -38.769 1.00 79.75 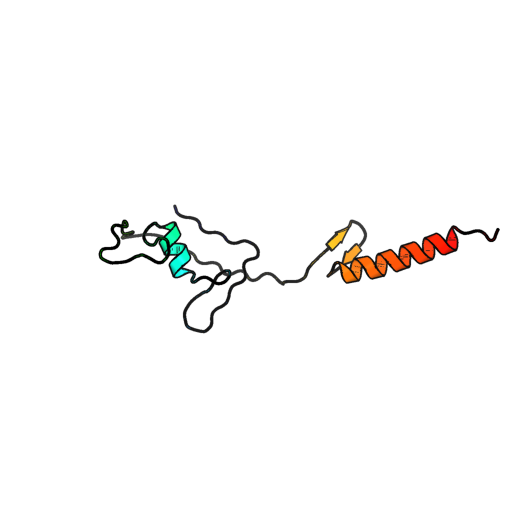90 GLN A CA 1
ATOM 669 C C . GLN A 1 90 ? 17.886 -5.938 -39.973 1.00 79.75 90 GLN A C 1
ATOM 671 O O . GLN A 1 90 ? 17.973 -6.437 -41.097 1.00 79.75 90 GLN A O 1
ATOM 676 N N . PHE A 1 91 ? 17.270 -4.772 -39.762 1.00 78.94 91 PHE A N 1
ATOM 677 C CA . PHE A 1 91 ? 16.681 -3.983 -40.843 1.00 78.94 91 PHE A CA 1
ATOM 678 C C . PHE A 1 91 ? 17.744 -3.405 -41.779 1.00 78.94 91 PHE A C 1
ATOM 680 O O . PHE A 1 91 ? 17.543 -3.427 -42.988 1.00 78.94 91 PHE A O 1
ATOM 687 N N . GLN A 1 92 ? 18.890 -2.951 -41.263 1.00 75.44 92 GLN A N 1
ATOM 688 C CA . GLN A 1 92 ? 20.003 -2.483 -42.097 1.00 75.44 92 GLN A CA 1
ATOM 689 C C . GLN A 1 92 ? 20.557 -3.597 -42.987 1.00 75.44 92 GLN A C 1
ATOM 691 O O . GLN A 1 92 ? 20.734 -3.379 -44.183 1.00 75.44 92 GLN A O 1
ATOM 696 N N . LYS A 1 93 ? 20.768 -4.801 -42.438 1.00 75.00 93 LYS A N 1
ATOM 697 C CA . LYS A 1 93 ? 21.199 -5.969 -43.224 1.00 75.00 93 LYS A CA 1
ATOM 698 C C . LYS A 1 93 ? 20.177 -6.330 -44.301 1.00 75.00 93 LYS A C 1
ATOM 700 O O . LYS A 1 93 ? 20.545 -6.421 -45.464 1.00 75.00 93 LYS A O 1
ATOM 705 N N . LYS A 1 94 ? 18.893 -6.437 -43.938 1.00 74.25 94 LYS A N 1
ATOM 706 C CA . LYS A 1 94 ? 17.818 -6.737 -44.899 1.00 74.25 94 LYS A CA 1
ATOM 707 C C . LYS A 1 94 ? 17.699 -5.687 -46.003 1.00 74.25 94 LYS A C 1
ATOM 709 O O . LYS A 1 94 ? 17.480 -6.053 -47.149 1.00 74.25 94 LYS A O 1
ATOM 714 N N . ASN A 1 95 ? 17.840 -4.404 -45.675 1.00 72.06 95 ASN A N 1
ATOM 715 C CA . ASN A 1 95 ? 17.780 -3.330 -46.667 1.00 72.06 95 ASN A CA 1
ATOM 716 C C . ASN A 1 95 ? 19.005 -3.339 -47.592 1.00 72.06 95 ASN A C 1
ATOM 718 O O . ASN A 1 95 ? 18.842 -3.123 -48.783 1.00 72.06 95 ASN A O 1
ATOM 722 N N . ALA A 1 96 ? 20.201 -3.634 -47.074 1.00 70.75 96 ALA A N 1
ATOM 723 C CA . ALA A 1 96 ? 21.407 -3.777 -47.890 1.00 70.75 96 ALA A CA 1
ATOM 724 C C . ALA A 1 96 ? 21.365 -5.013 -48.810 1.00 70.75 96 ALA A C 1
ATOM 726 O O . ALA A 1 96 ? 21.938 -4.994 -49.891 1.00 70.75 96 ALA A O 1
ATOM 727 N N . GLU A 1 97 ? 20.682 -6.086 -48.402 1.00 65.12 97 GLU A N 1
ATOM 728 C CA . GLU A 1 97 ? 20.460 -7.277 -49.237 1.00 65.12 97 GLU A CA 1
ATOM 729 C C . GLU A 1 97 ? 19.333 -7.088 -50.269 1.00 65.12 97 GLU A C 1
ATOM 731 O O . GLU A 1 97 ? 19.296 -7.793 -51.276 1.00 65.12 97 GLU A O 1
ATOM 736 N N . ALA A 1 98 ? 18.406 -6.158 -50.017 1.00 63.66 98 ALA A N 1
ATOM 737 C CA . ALA A 1 98 ? 17.254 -5.873 -50.872 1.00 63.66 98 ALA A CA 1
ATOM 738 C C . ALA A 1 98 ? 17.479 -4.720 -51.869 1.00 63.66 98 ALA A C 1
ATOM 740 O O . ALA A 1 98 ? 16.567 -4.432 -52.645 1.00 63.66 98 ALA A O 1
ATOM 741 N N . ASP A 1 99 ? 18.654 -4.085 -51.856 1.00 55.44 99 ASP A N 1
ATOM 742 C CA . ASP A 1 99 ? 19.076 -3.047 -52.803 1.00 55.44 99 ASP A CA 1
ATOM 743 C C . ASP A 1 99 ? 20.003 -3.663 -53.874 1.00 55.44 99 ASP A C 1
ATOM 745 O O . ASP A 1 99 ? 21.216 -3.752 -53.668 1.00 55.44 99 ASP A O 1
ATOM 749 N N . PRO A 1 100 ? 19.473 -4.195 -54.994 1.00 55.47 100 PRO A N 1
ATOM 750 C CA . PRO A 1 100 ? 20.307 -4.521 -56.140 1.00 55.47 100 PRO A CA 1
ATOM 751 C C . PRO A 1 100 ? 20.786 -3.207 -56.764 1.00 55.47 100 PRO A C 1
ATOM 753 O O . PRO A 1 100 ? 19.951 -2.400 -57.160 1.00 55.47 100 PRO A O 1
ATOM 756 N N . GLU A 1 101 ? 22.109 -3.016 -56.845 1.00 59.84 101 GLU A N 1
ATOM 757 C CA . GLU A 1 101 ? 22.758 -1.887 -57.533 1.00 59.84 101 GLU A CA 1
ATOM 758 C C . GLU A 1 101 ? 21.984 -1.482 -58.808 1.00 59.84 101 GLU A C 1
ATOM 760 O O . GLU A 1 101 ? 21.796 -2.308 -59.708 1.00 59.84 101 GLU A O 1
ATOM 765 N N . GLU A 1 102 ? 21.515 -0.228 -58.847 1.00 50.28 102 GLU A N 1
ATOM 766 C CA . GLU A 1 102 ? 20.844 0.404 -59.998 1.00 50.28 102 GLU A CA 1
ATOM 767 C C . GLU A 1 102 ? 21.825 0.712 -61.144 1.00 50.28 102 GLU A C 1
ATOM 769 O O . GLU A 1 102 ? 22.947 1.204 -60.865 1.00 50.28 102 GLU A O 1
#

Secondary structure (DSSP, 8-state):
------SS--EEESSS-EEETTEEHHHHHHHHTTSEETTEESTTS-PPP---SS--------PPP----EEETTEEESSHHHHHHHHHHHHHHHHHHS----

Radius of gyration: 25.12 Å; chains: 1; bounding box: 37×31×79 Å